Protein AF-A0A2V9XN91-F1 (afdb_monomer_lite)

Structure (mmCIF, N/CA/C/O backbone):
data_AF-A0A2V9XN91-F1
#
_entry.id   AF-A0A2V9XN91-F1
#
loop_
_atom_site.group_PDB
_atom_site.id
_atom_site.type_symbol
_atom_site.label_atom_id
_atom_site.label_alt_id
_atom_site.label_comp_id
_atom_site.label_asym_id
_atom_site.label_entity_id
_atom_site.label_seq_id
_atom_site.pdbx_PDB_ins_code
_atom_site.Cartn_x
_atom_site.Cartn_y
_atom_site.Cartn_z
_atom_site.occupancy
_atom_site.B_iso_or_equiv
_atom_site.auth_seq_id
_atom_site.auth_comp_id
_atom_site.auth_asym_id
_atom_site.auth_atom_id
_atom_site.pdbx_PDB_model_num
ATOM 1 N N . MET A 1 1 ? 10.723 14.662 -4.960 1.00 31.92 1 MET A N 1
ATOM 2 C CA . MET A 1 1 ? 11.543 13.441 -4.802 1.00 31.92 1 MET A CA 1
ATOM 3 C C . MET A 1 1 ? 11.106 12.787 -3.503 1.00 31.92 1 MET A C 1
ATOM 5 O O . MET A 1 1 ? 11.297 13.397 -2.461 1.00 31.92 1 MET A O 1
ATOM 9 N N . ILE A 1 2 ? 10.410 11.651 -3.553 1.00 39.22 2 ILE A N 1
ATOM 10 C CA . ILE A 1 2 ? 10.020 10.911 -2.341 1.00 39.22 2 ILE A CA 1
ATOM 11 C C . ILE A 1 2 ? 11.150 9.903 -2.087 1.00 39.22 2 ILE A C 1
ATOM 13 O O . ILE A 1 2 ? 11.482 9.180 -3.024 1.00 39.22 2 ILE A O 1
ATOM 17 N N . PRO A 1 3 ? 11.789 9.880 -0.903 1.00 41.59 3 PRO A N 1
ATOM 18 C CA . PRO A 1 3 ? 12.919 8.995 -0.6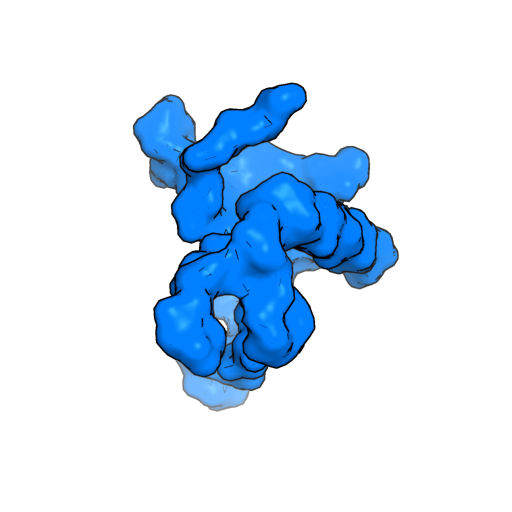63 1.00 41.59 3 PRO A CA 1
ATOM 19 C C . PRO A 1 3 ? 12.489 7.531 -0.762 1.00 41.59 3 PRO A C 1
ATOM 21 O O . PRO A 1 3 ? 11.467 7.122 -0.209 1.00 41.59 3 PRO A O 1
ATOM 24 N N . MET A 1 4 ? 13.313 6.768 -1.469 1.00 43.94 4 MET A N 1
ATOM 25 C CA . MET A 1 4 ? 13.159 5.365 -1.844 1.00 43.94 4 MET A CA 1
ATOM 26 C C . MET A 1 4 ? 13.521 4.420 -0.683 1.00 43.94 4 MET A C 1
ATOM 28 O O . MET A 1 4 ? 14.317 3.504 -0.837 1.00 43.94 4 MET A O 1
ATOM 32 N N . VAL A 1 5 ? 12.969 4.664 0.509 1.00 42.09 5 VAL A N 1
ATOM 33 C CA . VAL A 1 5 ? 12.962 3.680 1.606 1.00 42.09 5 VAL A CA 1
ATOM 34 C C . VAL A 1 5 ? 11.614 3.766 2.309 1.00 42.09 5 VAL A C 1
ATOM 36 O O . VAL A 1 5 ? 11.473 4.346 3.380 1.00 42.09 5 VAL A O 1
ATOM 39 N N . ARG A 1 6 ? 10.584 3.214 1.674 1.00 54.06 6 ARG A N 1
ATOM 40 C CA . ARG A 1 6 ? 9.331 2.880 2.352 1.00 54.06 6 ARG A CA 1
ATOM 41 C C . ARG A 1 6 ? 9.160 1.384 2.207 1.00 54.06 6 ARG A C 1
ATOM 43 O O . ARG A 1 6 ? 8.680 0.917 1.184 1.00 54.06 6 ARG A O 1
ATOM 50 N N . LEU A 1 7 ? 9.639 0.641 3.204 1.00 55.91 7 LEU A N 1
ATOM 51 C CA . LEU A 1 7 ? 9.623 -0.826 3.196 1.00 55.91 7 LEU A CA 1
ATOM 52 C C . LEU A 1 7 ? 8.205 -1.403 3.022 1.00 55.91 7 LEU A C 1
ATOM 54 O O . LEU A 1 7 ? 8.065 -2.515 2.527 1.00 55.91 7 LEU A O 1
ATOM 58 N N . PHE A 1 8 ? 7.167 -0.658 3.412 1.00 71.00 8 PHE A N 1
ATOM 59 C CA . PHE A 1 8 ? 5.761 -0.965 3.145 1.00 71.00 8 PHE A CA 1
ATOM 60 C C . PHE A 1 8 ? 4.892 0.279 3.394 1.00 71.00 8 PHE A C 1
ATOM 62 O O . PHE A 1 8 ? 5.171 1.052 4.314 1.00 71.00 8 PHE A O 1
ATOM 69 N N . GLU A 1 9 ? 3.831 0.464 2.601 1.00 87.12 9 GLU A N 1
ATOM 70 C CA . GLU A 1 9 ? 2.779 1.465 2.832 1.00 87.12 9 GLU A CA 1
ATOM 71 C C . GLU A 1 9 ? 1.450 0.757 3.069 1.00 87.12 9 GLU A C 1
ATOM 73 O O . GLU A 1 9 ? 1.060 -0.087 2.272 1.00 87.12 9 GLU A O 1
ATOM 78 N N . THR A 1 10 ? 0.743 1.088 4.148 1.00 89.94 10 THR A N 1
ATOM 79 C CA . THR A 1 10 ? -0.599 0.552 4.414 1.00 89.94 10 THR A CA 1
ATOM 80 C C . THR A 1 10 ? -1.614 1.688 4.424 1.00 89.94 10 THR A C 1
ATOM 82 O O . THR A 1 10 ? -1.417 2.703 5.099 1.00 89.94 10 THR A O 1
ATOM 85 N N . LEU A 1 11 ? -2.670 1.524 3.632 1.00 91.38 11 LEU A N 1
ATOM 86 C CA . LEU A 1 11 ? -3.689 2.522 3.350 1.00 91.38 11 LEU A CA 1
ATOM 87 C C . LEU A 1 11 ? -4.998 2.155 4.042 1.00 91.38 11 LEU A C 1
ATOM 89 O O . LEU A 1 11 ? -5.501 1.050 3.849 1.00 91.38 11 LEU A O 1
ATOM 93 N N . TYR A 1 12 ? -5.578 3.109 4.764 1.00 89.94 12 TYR A N 1
ATOM 94 C CA . TYR A 1 12 ? -6.830 2.947 5.503 1.00 89.94 12 TYR A CA 1
ATOM 95 C C . TYR A 1 12 ? -7.842 4.034 5.135 1.00 89.94 12 TYR A C 1
ATOM 97 O O . TYR A 1 12 ? -7.482 5.137 4.704 1.00 89.94 12 TYR A O 1
ATOM 105 N N . ARG A 1 13 ? -9.128 3.731 5.347 1.00 89.25 13 ARG A N 1
ATOM 106 C CA . ARG A 1 13 ? -10.231 4.707 5.244 1.00 89.25 13 ARG A CA 1
ATOM 107 C C . ARG A 1 13 ? -10.347 5.640 6.452 1.00 89.25 13 ARG A C 1
ATOM 109 O O . ARG A 1 13 ? -11.008 6.666 6.357 1.00 89.25 13 ARG A O 1
ATOM 116 N N . THR A 1 14 ? -9.734 5.273 7.571 1.00 82.44 14 THR A N 1
ATOM 117 C CA . THR A 1 14 ? -9.874 5.912 8.885 1.00 82.44 14 THR A CA 1
ATOM 118 C C . THR A 1 14 ? -8.493 6.250 9.449 1.00 82.44 14 THR A C 1
ATOM 120 O O . THR A 1 14 ? -7.530 5.519 9.212 1.00 82.44 14 THR A O 1
ATOM 123 N N . ASP A 1 15 ? -8.386 7.368 10.169 1.00 73.25 15 ASP A N 1
ATOM 124 C CA . ASP A 1 15 ? -7.205 7.757 10.953 1.00 73.25 15 ASP A CA 1
ATOM 125 C C . ASP A 1 15 ? -7.250 7.245 12.400 1.00 73.25 15 ASP A C 1
ATOM 127 O O . ASP A 1 15 ? -6.297 7.442 13.159 1.00 73.25 15 ASP A O 1
ATOM 131 N N . GLY A 1 16 ? -8.332 6.578 12.805 1.00 65.88 16 GLY A N 1
ATOM 132 C CA . GLY A 1 16 ? -8.471 6.044 14.150 1.00 65.88 16 GLY A CA 1
ATOM 133 C C . GLY A 1 16 ? -7.540 4.859 14.389 1.00 65.88 16 GLY A C 1
ATOM 134 O O . GLY A 1 16 ? -7.797 3.776 13.883 1.00 65.88 16 GLY A O 1
ATOM 135 N N . LEU A 1 17 ? -6.523 5.014 15.247 1.00 57.34 17 LEU A N 1
ATOM 136 C CA . LEU A 1 17 ? -5.606 3.933 15.672 1.00 57.34 17 LEU A CA 1
ATOM 137 C C . LEU A 1 17 ? -6.320 2.662 16.170 1.00 57.34 17 LEU A C 1
ATOM 139 O O . LEU A 1 17 ? -5.789 1.563 16.055 1.00 57.34 17 LEU A O 1
ATOM 143 N N . LYS A 1 18 ? -7.539 2.800 16.702 1.00 55.91 18 LYS A N 1
ATOM 144 C CA . LYS A 1 18 ? -8.396 1.682 17.128 1.00 55.91 18 LYS A CA 1
ATOM 145 C C . 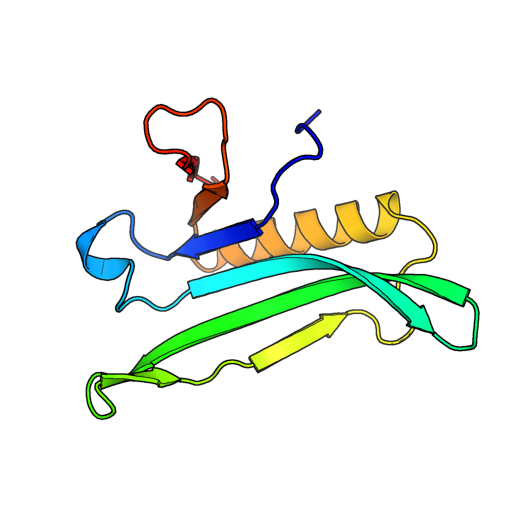LYS A 1 18 ? -8.797 0.743 15.982 1.00 55.91 18 LYS A C 1
ATOM 147 O O . LYS A 1 18 ? -9.102 -0.413 16.237 1.00 55.91 18 LYS A O 1
ATOM 152 N N . ASP A 1 19 ? -8.753 1.228 14.745 1.00 55.34 19 ASP A N 1
ATOM 153 C CA . ASP A 1 19 ? -9.126 0.478 13.549 1.00 55.34 19 ASP A CA 1
ATOM 154 C C . ASP A 1 19 ? -7.901 -0.216 12.912 1.00 55.34 19 ASP A C 1
ATOM 156 O O . ASP A 1 19 ? -8.040 -0.959 11.950 1.00 55.34 19 ASP A O 1
ATOM 160 N N . PHE A 1 20 ? -6.683 -0.015 13.432 1.00 61.50 20 PHE A N 1
ATOM 161 C CA . PHE A 1 20 ? -5.445 -0.511 12.806 1.00 61.50 20 PHE A CA 1
ATOM 162 C C . PHE A 1 20 ? -5.174 -2.027 12.901 1.00 61.50 20 PHE A C 1
ATOM 164 O O . PHE A 1 20 ? -4.321 -2.510 12.159 1.00 61.50 20 PHE A O 1
ATOM 171 N N . PRO A 1 21 ? -5.898 -2.809 13.721 1.00 63.53 21 PRO A N 1
ATOM 172 C CA . PRO A 1 21 ? -5.936 -4.266 13.596 1.00 63.53 21 PRO A CA 1
ATOM 173 C C . PRO A 1 21 ? -7.279 -4.811 13.082 1.00 63.53 21 PRO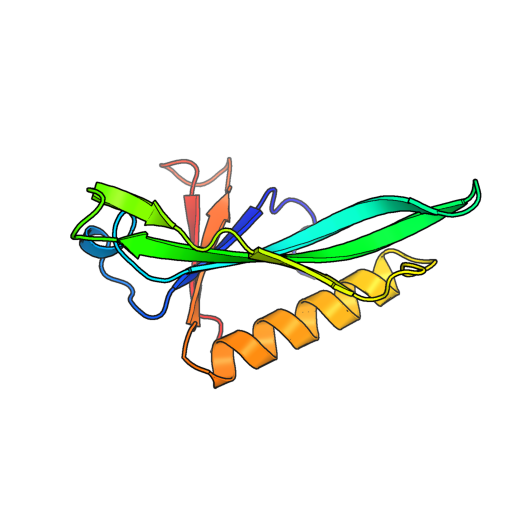 A C 1
ATOM 175 O O . PRO A 1 21 ? -7.379 -6.013 12.857 1.00 63.53 21 PRO A O 1
ATOM 178 N N . GLU A 1 22 ? -8.304 -3.968 12.907 1.00 70.88 22 GLU A N 1
ATOM 179 C CA . GLU A 1 22 ? -9.674 -4.407 12.579 1.00 70.88 22 GLU A CA 1
ATOM 180 C C . GLU A 1 22 ? -10.248 -3.789 11.285 1.00 70.88 22 GLU A C 1
ATOM 182 O O . GLU A 1 22 ? -11.318 -4.169 10.809 1.00 70.88 22 GLU A O 1
ATOM 187 N N . GLY A 1 23 ? -9.542 -2.831 10.693 1.00 77.31 23 GLY A N 1
ATOM 188 C CA . GLY A 1 23 ? -9.973 -2.084 9.521 1.00 77.31 23 GLY A CA 1
ATOM 189 C C . GLY A 1 23 ? -9.642 -2.777 8.203 1.00 77.31 23 GLY A C 1
ATOM 190 O O . GLY A 1 23 ? -8.670 -3.520 8.085 1.00 77.31 23 GLY A O 1
ATOM 191 N N . GLU A 1 24 ? -10.446 -2.482 7.183 1.00 88.12 24 GLU A N 1
ATOM 192 C CA . GLU A 1 24 ? -10.104 -2.774 5.791 1.00 88.12 24 GLU A CA 1
ATOM 193 C C . GLU A 1 24 ? -8.877 -1.947 5.379 1.00 88.12 24 GLU A C 1
ATOM 195 O O . GLU A 1 24 ? -8.854 -0.725 5.579 1.00 88.12 24 GLU A O 1
ATOM 200 N N . TYR A 1 25 ? -7.886 -2.600 4.771 1.00 89.25 25 TYR A N 1
ATOM 201 C CA . TYR A 1 25 ? -6.669 -1.941 4.314 1.00 89.25 25 TYR A CA 1
ATOM 202 C C . TYR A 1 25 ? -6.198 -2.419 2.945 1.00 89.25 25 TYR A C 1
ATOM 204 O O . TYR A 1 25 ? -6.475 -3.539 2.517 1.00 89.25 25 TYR A O 1
ATOM 212 N N . TYR A 1 26 ? -5.416 -1.561 2.291 1.00 91.56 26 TYR A N 1
ATOM 213 C CA . TYR A 1 26 ? -4.651 -1.906 1.095 1.00 91.56 26 TYR A CA 1
ATOM 214 C C . TYR A 1 26 ? -3.164 -1.659 1.329 1.00 91.56 26 TYR A C 1
ATOM 216 O O . TYR A 1 26 ? -2.786 -0.624 1.879 1.00 91.56 26 TYR A O 1
ATOM 224 N N . ARG A 1 27 ? -2.312 -2.586 0.897 1.00 90.50 27 ARG A N 1
ATOM 225 C CA . ARG A 1 27 ? -0.853 -2.488 0.997 1.00 90.50 27 ARG A CA 1
ATOM 226 C C . ARG A 1 27 ? -0.218 -2.652 -0.386 1.00 90.50 27 ARG A C 1
ATOM 228 O O . ARG A 1 27 ? 0.169 -3.767 -0.756 1.00 90.50 27 ARG A O 1
ATOM 235 N N . PRO A 1 28 ? -0.138 -1.565 -1.174 1.00 90.31 28 PRO A N 1
ATOM 236 C CA . PRO A 1 28 ?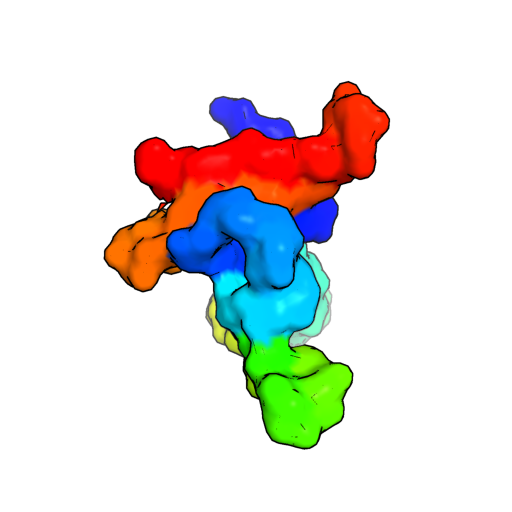 0.586 -1.575 -2.431 1.00 90.31 28 PRO A CA 1
ATOM 237 C C . PRO A 1 28 ? 2.098 -1.616 -2.180 1.00 90.31 28 PRO A C 1
ATOM 239 O O . PRO A 1 28 ? 2.597 -1.040 -1.211 1.00 90.31 28 PRO A O 1
ATOM 242 N N . ARG A 1 29 ? 2.846 -2.272 -3.069 1.00 88.69 29 ARG A N 1
ATOM 243 C CA . ARG A 1 29 ? 4.316 -2.332 -3.038 1.00 88.69 29 ARG A CA 1
ATOM 244 C C . ARG A 1 29 ? 4.896 -2.628 -4.416 1.00 88.69 29 ARG A C 1
ATOM 246 O O . ARG A 1 29 ? 4.227 -3.219 -5.260 1.00 88.69 29 ARG A O 1
ATOM 253 N N . ILE A 1 30 ? 6.148 -2.235 -4.617 1.00 88.81 30 ILE A N 1
ATOM 254 C CA . ILE A 1 30 ? 6.946 -2.651 -5.771 1.00 88.81 30 ILE A CA 1
ATOM 255 C C . ILE A 1 30 ? 7.826 -3.814 -5.325 1.00 88.81 30 ILE A C 1
ATOM 257 O O . ILE A 1 30 ? 8.499 -3.725 -4.300 1.00 88.81 30 ILE A O 1
ATOM 261 N N . GLU A 1 31 ? 7.822 -4.893 -6.094 1.00 87.62 31 GLU A N 1
ATOM 262 C CA . GLU A 1 31 ? 8.707 -6.039 -5.894 1.00 87.62 31 GLU A CA 1
ATOM 263 C C . GLU A 1 31 ? 9.455 -6.358 -7.183 1.00 87.62 31 GLU A C 1
ATOM 265 O O . GLU A 1 31 ? 8.921 -6.180 -8.277 1.00 87.62 31 GLU A O 1
ATOM 270 N N . SER A 1 32 ? 10.675 -6.875 -7.066 1.00 88.19 32 SER A N 1
ATOM 271 C CA . SER A 1 32 ? 11.347 -7.516 -8.190 1.00 88.19 32 SER A CA 1
ATOM 272 C C . SER A 1 32 ? 10.931 -8.985 -8.294 1.00 88.19 32 SER A C 1
ATOM 274 O O . SER A 1 32 ? 10.752 -9.677 -7.290 1.00 88.19 32 SER A O 1
ATOM 276 N N . ALA A 1 33 ? 10.776 -9.470 -9.520 1.00 87.12 33 ALA A N 1
ATOM 277 C CA . ALA A 1 33 ? 10.484 -10.865 -9.821 1.00 87.12 33 ALA A CA 1
ATOM 278 C C . ALA A 1 33 ? 11.326 -11.330 -11.012 1.00 87.12 33 ALA A C 1
ATOM 280 O O . ALA A 1 33 ? 11.804 -10.517 -11.800 1.00 87.12 33 ALA A O 1
ATOM 281 N N . VAL A 1 34 ? 11.506 -12.644 -11.146 1.00 89.44 34 VAL A N 1
ATOM 282 C CA . VAL A 1 34 ? 12.110 -13.241 -12.341 1.00 89.44 34 VAL A CA 1
ATOM 283 C C . VAL A 1 34 ? 10.992 -13.787 -13.219 1.00 89.44 34 VAL A C 1
ATOM 285 O O . VAL A 1 34 ? 10.310 -14.732 -12.825 1.00 89.44 34 VAL A O 1
ATOM 288 N N . VAL A 1 35 ? 10.825 -13.216 -14.411 1.00 86.56 35 VAL A N 1
ATOM 289 C CA . VAL A 1 35 ? 9.853 -13.659 -15.420 1.00 86.56 35 VAL A CA 1
ATOM 290 C C . VAL A 1 35 ? 10.626 -14.036 -16.678 1.00 86.56 35 VAL A C 1
ATOM 292 O O . VAL A 1 35 ? 11.403 -13.242 -17.200 1.00 86.56 35 VAL A O 1
ATOM 295 N N . ASN A 1 36 ? 10.478 -15.283 -17.138 1.00 88.44 36 ASN A N 1
ATOM 296 C CA . ASN A 1 36 ? 11.201 -15.823 -18.301 1.00 88.44 36 ASN A CA 1
ATOM 297 C C . ASN A 1 36 ? 12.733 -15.610 -18.252 1.00 88.44 36 ASN A C 1
ATOM 299 O O . ASN A 1 36 ? 13.372 -15.381 -19.275 1.00 88.44 36 ASN A O 1
ATOM 303 N N . GLY A 1 37 ? 13.331 -15.677 -17.056 1.00 90.88 37 GLY A N 1
ATOM 304 C CA . GLY A 1 37 ? 14.776 -15.504 -16.854 1.00 90.88 37 GLY A CA 1
ATOM 305 C C . GLY A 1 37 ? 15.263 -14.051 -16.805 1.00 90.88 37 GLY A C 1
ATOM 306 O O . GLY A 1 37 ? 16.465 -13.829 -16.670 1.00 90.88 37 GLY A O 1
ATOM 307 N N . VAL A 1 38 ? 14.360 -13.069 -16.876 1.00 91.50 38 VAL A N 1
ATOM 308 C CA . VAL A 1 38 ? 14.669 -11.634 -16.785 1.00 91.50 38 VAL A CA 1
ATOM 309 C C . VAL A 1 38 ? 14.149 -11.077 -15.461 1.00 91.50 38 VAL A C 1
ATOM 311 O O . VAL A 1 38 ? 13.054 -11.428 -15.024 1.00 91.50 38 VAL A O 1
ATOM 314 N N . ILE A 1 39 ? 14.938 -10.216 -14.812 1.00 91.19 39 ILE A N 1
ATOM 315 C CA . ILE A 1 39 ? 14.483 -9.465 -13.637 1.00 91.19 39 ILE A CA 1
ATOM 316 C C . ILE A 1 39 ? 13.559 -8.345 -14.112 1.00 91.19 39 ILE A C 1
ATOM 318 O O . ILE A 1 39 ? 13.963 -7.508 -14.916 1.00 91.19 39 ILE A O 1
ATOM 322 N N . VAL A 1 40 ? 12.346 -8.328 -13.578 1.00 92.12 40 VAL A N 1
ATOM 323 C CA . VAL A 1 40 ? 11.316 -7.319 -13.838 1.00 92.12 40 VAL A CA 1
ATOM 324 C C . VAL A 1 40 ? 10.802 -6.743 -12.520 1.00 92.12 40 VAL A C 1
ATOM 326 O O . VAL A 1 40 ? 10.972 -7.345 -11.457 1.00 92.12 40 VAL A O 1
ATOM 329 N N . PHE A 1 41 ? 10.161 -5.580 -12.580 1.00 89.69 41 PHE A N 1
ATOM 330 C CA . PHE A 1 41 ? 9.551 -4.895 -11.441 1.00 89.69 41 PHE A CA 1
ATOM 331 C C . PHE A 1 41 ? 8.036 -4.997 -11.519 1.00 89.69 41 PHE A C 1
ATOM 333 O O . PHE A 1 41 ? 7.448 -4.735 -12.557 1.00 89.69 41 PHE A O 1
ATOM 340 N N . CYS A 1 42 ? 7.376 -5.344 -10.427 1.00 87.69 42 CYS A N 1
ATOM 341 C CA . CYS A 1 42 ? 5.946 -5.624 -10.418 1.00 87.69 42 CYS A CA 1
ATOM 342 C C . CYS A 1 42 ? 5.274 -4.799 -9.333 1.00 87.69 42 CYS A C 1
ATOM 344 O O . CYS A 1 42 ? 5.811 -4.676 -8.229 1.00 87.69 42 CYS A O 1
ATOM 346 N N . VAL A 1 43 ? 4.093 -4.256 -9.629 1.00 88.31 43 VAL A N 1
ATOM 347 C CA . VAL A 1 43 ? 3.277 -3.596 -8.611 1.00 88.31 43 VAL A CA 1
ATOM 348 C C . VAL A 1 43 ? 2.309 -4.626 -8.055 1.00 88.31 43 VAL A C 1
ATOM 350 O O . VAL A 1 43 ? 1.479 -5.178 -8.778 1.00 88.31 43 VAL A O 1
ATOM 353 N N . ARG A 1 44 ? 2.438 -4.899 -6.759 1.00 88.12 44 ARG A N 1
ATOM 354 C CA . ARG A 1 44 ? 1.535 -5.774 -6.020 1.00 88.12 44 ARG A CA 1
ATOM 355 C C . ARG A 1 44 ? 0.669 -4.954 -5.099 1.00 88.12 44 ARG A C 1
ATOM 357 O O . ARG A 1 44 ? 1.118 -3.945 -4.559 1.00 88.12 44 ARG A O 1
ATOM 364 N N . GLU A 1 45 ? -0.537 -5.433 -4.861 1.00 89.50 45 GLU A N 1
ATOM 365 C CA . GLU A 1 45 ? -1.406 -4.869 -3.843 1.00 89.50 45 GLU A CA 1
ATOM 366 C C . GLU A 1 45 ? -2.045 -5.994 -3.048 1.00 89.50 45 GLU A C 1
ATOM 368 O O . GLU A 1 45 ? -2.714 -6.858 -3.605 1.00 89.50 45 GLU A O 1
ATOM 373 N N . GLU A 1 46 ? -1.795 -5.984 -1.745 1.00 89.12 46 GLU A N 1
ATOM 374 C CA . GLU A 1 46 ? -2.516 -6.814 -0.791 1.00 89.12 46 GLU A CA 1
ATOM 375 C C . GLU A 1 46 ? -3.751 -6.047 -0.322 1.00 89.12 46 GLU A C 1
ATOM 377 O O . GLU A 1 46 ? -3.652 -4.883 0.072 1.00 89.12 46 GLU A O 1
ATOM 382 N N . HIS A 1 47 ? -4.904 -6.700 -0.363 1.00 90.31 47 HIS A N 1
ATOM 383 C CA . HIS A 1 47 ? -6.139 -6.249 0.269 1.00 90.31 47 HIS A CA 1
ATOM 384 C C . HIS A 1 47 ? -6.442 -7.197 1.419 1.00 90.31 47 HIS A C 1
ATOM 386 O O . HIS A 1 47 ? -6.305 -8.402 1.244 1.00 90.31 47 HIS A O 1
ATOM 392 N N . ALA A 1 48 ? -6.838 -6.680 2.577 1.00 87.19 48 ALA A N 1
ATOM 393 C CA . ALA A 1 48 ? -7.397 -7.510 3.635 1.00 87.19 48 ALA A CA 1
ATOM 394 C C . ALA A 1 48 ? -8.382 -6.711 4.492 1.00 87.19 48 ALA A C 1
ATOM 396 O O . ALA A 1 48 ? -8.378 -5.475 4.510 1.00 87.19 48 ALA A O 1
ATOM 397 N N . TYR A 1 49 ? -9.228 -7.433 5.220 1.00 84.19 49 TYR A N 1
ATOM 398 C CA . TYR A 1 49 ? -10.089 -6.874 6.256 1.00 84.19 49 TYR A CA 1
ATOM 399 C C . TYR A 1 49 ? -10.206 -7.849 7.425 1.00 84.19 49 TYR A C 1
ATOM 401 O O . TYR A 1 49 ? -10.057 -9.064 7.271 1.00 84.19 49 TYR A O 1
ATOM 409 N N . PHE A 1 50 ? -10.503 -7.325 8.610 1.00 79.06 50 PHE A N 1
ATOM 410 C CA . PHE A 1 50 ? -10.701 -8.160 9.783 1.00 79.06 50 PHE A CA 1
ATOM 411 C C . PHE A 1 50 ? -12.113 -8.741 9.807 1.00 79.06 50 PHE A C 1
ATOM 413 O O . PHE A 1 50 ? -13.116 -8.025 9.774 1.00 79.06 50 PHE A O 1
ATOM 420 N N . SER A 1 51 ? -12.203 -10.065 9.893 1.00 77.06 51 SER A N 1
ATOM 421 C CA . SER A 1 51 ? -13.471 -10.748 10.116 1.00 77.06 51 SER A CA 1
ATOM 422 C C . SER A 1 51 ? -13.761 -10.797 11.608 1.00 77.06 51 SER A C 1
ATOM 424 O O . SER A 1 51 ? -13.124 -11.533 12.362 1.00 77.06 51 SER A O 1
ATOM 426 N N . ASN A 1 52 ? -14.784 -10.060 12.040 1.00 77.56 52 ASN A N 1
ATOM 427 C CA . ASN A 1 52 ? -15.244 -10.103 13.428 1.00 77.56 52 ASN A CA 1
ATOM 428 C C . ASN A 1 52 ? -15.744 -11.489 13.859 1.00 77.56 52 ASN A C 1
ATOM 430 O O . ASN A 1 52 ? -15.665 -11.815 15.046 1.00 77.56 52 ASN A O 1
ATOM 434 N N . THR A 1 53 ? -16.241 -12.288 12.913 1.00 83.50 53 THR A N 1
ATOM 435 C CA . THR A 1 53 ? -16.704 -13.662 13.140 1.00 83.50 53 THR A CA 1
ATOM 436 C C . THR A 1 53 ? -15.534 -14.622 13.319 1.00 83.50 53 THR A C 1
ATOM 438 O O . THR A 1 53 ? -15.562 -15.452 14.222 1.00 83.50 53 THR A O 1
ATOM 441 N N . GLU A 1 54 ? -14.493 -14.496 12.493 1.00 80.81 54 GLU A N 1
ATOM 442 C CA . GLU A 1 54 ? -13.327 -15.391 12.535 1.00 80.81 54 GLU A CA 1
ATOM 443 C C . GLU A 1 54 ? -12.216 -14.901 13.472 1.00 80.81 54 GLU A C 1
ATOM 445 O O . GLU A 1 54 ? -11.255 -15.628 13.710 1.00 80.81 54 GLU A O 1
ATOM 450 N N . LYS A 1 55 ? -12.339 -13.678 14.005 1.00 79.12 55 LYS A N 1
ATOM 451 C CA . LYS A 1 55 ? -11.355 -13.026 14.884 1.00 79.12 55 LYS A CA 1
ATOM 452 C C . LYS A 1 55 ? -9.942 -12.988 14.284 1.00 79.12 55 LYS A C 1
ATOM 454 O O . LYS A 1 55 ? -8.955 -13.102 15.006 1.00 79.12 55 LYS A O 1
ATOM 459 N N . ARG A 1 56 ? -9.852 -12.823 12.961 1.00 77.94 56 ARG A N 1
ATOM 460 C CA . ARG A 1 56 ? -8.596 -12.755 12.196 1.00 77.94 56 ARG A CA 1
ATOM 461 C C . ARG A 1 56 ? -8.757 -11.922 10.924 1.00 77.94 56 ARG A C 1
ATOM 463 O O . ARG A 1 56 ? -9.881 -11.676 10.481 1.00 77.94 56 ARG A O 1
ATOM 470 N N . MET A 1 57 ? -7.630 -11.556 10.314 1.00 76.50 57 MET A N 1
ATOM 471 C CA . MET A 1 57 ? -7.604 -11.028 8.949 1.00 76.50 57 MET A CA 1
ATOM 472 C C . MET A 1 57 ? -8.038 -12.102 7.955 1.00 76.50 57 MET A C 1
ATOM 474 O O . MET A 1 57 ? -7.673 -13.274 8.077 1.00 76.50 57 MET A O 1
ATOM 478 N N . VAL A 1 58 ? -8.855 -11.696 6.992 1.00 76.75 58 VAL A N 1
ATOM 479 C CA . VAL A 1 58 ? -9.327 -12.543 5.900 1.00 76.75 58 VAL A CA 1
ATOM 480 C C . VAL A 1 58 ? -9.229 -11.784 4.581 1.00 76.75 58 VAL A C 1
ATOM 482 O O . VAL A 1 58 ? -9.000 -10.574 4.555 1.00 76.75 58 VAL A O 1
ATOM 485 N N . HIS A 1 59 ? -9.447 -12.511 3.484 1.00 74.81 59 HIS A N 1
ATOM 486 C CA . HIS A 1 59 ? -9.447 -11.964 2.128 1.00 74.81 59 HIS A CA 1
ATOM 487 C C . HIS A 1 59 ? -8.106 -11.357 1.703 1.00 74.81 59 HIS A C 1
ATOM 489 O O . HIS A 1 59 ? -8.107 -10.395 0.951 1.00 74.81 59 HIS A O 1
ATOM 495 N N . GLU A 1 60 ? -6.991 -11.953 2.148 1.00 73.94 60 GLU A N 1
ATOM 496 C CA . GLU A 1 60 ? -5.616 -11.625 1.740 1.00 73.94 60 GLU A CA 1
ATOM 497 C C . GLU A 1 60 ? -5.390 -11.930 0.249 1.00 73.94 60 GLU A C 1
ATOM 499 O O . GLU A 1 60 ? -4.717 -12.888 -0.138 1.00 73.94 60 GLU A O 1
ATOM 504 N N . ILE A 1 61 ? -6.009 -11.132 -0.616 1.00 78.56 61 ILE A N 1
ATOM 505 C CA . ILE A 1 61 ? -5.831 -11.215 -2.058 1.00 78.56 61 ILE A CA 1
ATOM 506 C C . ILE A 1 61 ? -4.653 -10.324 -2.416 1.00 78.56 61 ILE A C 1
ATOM 508 O O . ILE A 1 61 ? -4.657 -9.126 -2.139 1.00 78.56 61 ILE A O 1
ATOM 512 N N . THR A 1 62 ? -3.649 -10.918 -3.058 1.00 78.31 62 THR A N 1
ATOM 513 C CA . THR A 1 62 ? -2.572 -10.169 -3.703 1.00 78.31 62 THR A CA 1
ATOM 514 C C . THR A 1 62 ? -2.851 -10.093 -5.196 1.00 78.31 62 THR A C 1
ATOM 516 O O . THR A 1 62 ? -2.786 -11.110 -5.886 1.00 78.31 62 THR A O 1
ATOM 519 N N . THR A 1 63 ? -3.144 -8.899 -5.706 1.00 78.88 63 THR A N 1
ATOM 520 C CA . THR A 1 63 ? -3.246 -8.661 -7.153 1.00 78.88 63 THR A CA 1
ATOM 521 C C . THR A 1 63 ? -1.882 -8.304 -7.731 1.00 78.88 63 THR A C 1
ATOM 523 O O . THR A 1 63 ? -1.078 -7.640 -7.071 1.00 78.88 63 THR A O 1
ATOM 526 N N . PHE A 1 64 ? -1.624 -8.738 -8.964 1.00 72.50 64 PHE A N 1
ATOM 527 C CA . PHE A 1 64 ? -0.370 -8.518 -9.678 1.00 72.50 64 PHE A CA 1
ATOM 528 C C . PHE A 1 64 ? -0.628 -7.721 -10.951 1.00 72.50 64 PHE A C 1
ATOM 530 O O . PHE A 1 64 ? -1.506 -8.092 -11.727 1.00 72.50 64 PHE A O 1
ATOM 537 N N . GLU A 1 65 ? 0.138 -6.657 -11.179 1.00 72.69 65 GLU A N 1
ATOM 538 C CA . GLU A 1 65 ? 0.072 -5.925 -12.439 1.00 72.69 65 GLU A CA 1
ATOM 539 C C . GLU A 1 65 ? 1.439 -5.417 -12.925 1.00 72.69 65 GLU A C 1
ATOM 541 O O . GLU A 1 65 ? 2.150 -4.745 -12.160 1.00 72.69 65 GLU A O 1
ATOM 546 N N . PRO A 1 66 ? 1.744 -5.590 -14.229 1.00 75.56 66 PRO A N 1
ATOM 547 C CA . PRO A 1 66 ? 1.266 -6.626 -15.166 1.00 75.56 66 PRO A CA 1
ATOM 548 C C . PRO A 1 66 ? 2.001 -7.967 -14.946 1.00 75.56 66 PRO A C 1
ATOM 550 O O . PRO A 1 66 ? 3.064 -7.960 -14.332 1.00 75.56 66 PRO A O 1
ATOM 553 N N . GLU A 1 67 ? 1.475 -9.100 -15.444 1.00 73.44 67 GLU A N 1
ATOM 554 C CA . GLU A 1 67 ? 2.091 -10.445 -15.300 1.00 73.44 67 GLU A CA 1
ATOM 555 C C . GLU A 1 67 ? 3.523 -10.521 -15.849 1.00 73.44 67 GLU A C 1
ATOM 557 O O . GLU A 1 67 ? 4.394 -11.155 -15.250 1.00 73.44 67 GLU A O 1
ATOM 562 N N . GLU A 1 68 ? 3.786 -9.825 -16.951 1.00 84.38 68 GLU A N 1
ATOM 563 C CA . GLU A 1 68 ? 5.116 -9.690 -17.542 1.00 84.38 68 GLU A CA 1
ATOM 564 C C . GLU A 1 68 ? 6.082 -8.820 -16.718 1.00 84.38 68 GLU A C 1
ATOM 566 O O . GLU A 1 68 ? 7.295 -8.912 -16.902 1.00 84.38 68 GLU A O 1
ATOM 571 N N . GLY A 1 69 ? 5.560 -8.005 -15.798 1.00 87.12 69 GLY A N 1
ATOM 572 C CA . GLY A 1 69 ? 6.304 -6.987 -15.066 1.00 87.12 69 GLY A CA 1
ATOM 573 C C . GLY A 1 69 ? 6.778 -5.815 -15.938 1.00 87.12 69 GLY A C 1
ATOM 574 O O . GLY A 1 69 ? 6.707 -5.814 -17.164 1.00 87.12 69 GLY A O 1
ATOM 575 N N . TYR A 1 70 ? 7.269 -4.773 -15.279 1.00 90.25 70 TYR A N 1
ATOM 576 C CA . TYR A 1 70 ? 7.908 -3.612 -15.887 1.00 90.25 70 TYR A CA 1
ATOM 577 C C . TYR A 1 70 ? 9.413 -3.841 -16.023 1.00 90.25 70 TYR A C 1
ATOM 579 O O . TYR A 1 70 ? 10.055 -4.397 -15.130 1.00 90.25 70 TYR A O 1
ATOM 587 N N . VAL A 1 71 ? 10.000 -3.361 -17.119 1.00 90.25 71 VAL A N 1
ATOM 588 C CA . VAL A 1 71 ? 11.444 -3.496 -17.370 1.00 90.25 71 VAL A CA 1
ATOM 589 C C . VAL A 1 71 ? 12.242 -2.569 -16.455 1.00 90.25 71 VAL A C 1
ATOM 591 O O . VAL A 1 71 ? 13.363 -2.892 -16.062 1.00 90.25 71 VAL A O 1
ATOM 594 N N . THR A 1 72 ? 11.668 -1.422 -16.086 1.00 89.25 72 THR A N 1
ATOM 595 C CA . THR A 1 72 ? 12.336 -0.430 -15.241 1.00 89.25 72 THR A CA 1
ATOM 596 C C . THR A 1 72 ? 11.571 -0.144 -13.952 1.00 89.25 72 THR A C 1
ATOM 598 O O . THR A 1 72 ? 10.340 -0.134 -13.902 1.00 89.25 72 THR A O 1
ATOM 601 N N . GLU A 1 73 ? 12.317 0.176 -12.895 1.00 87.56 73 GLU A N 1
ATOM 602 C CA . GLU A 1 73 ? 11.744 0.621 -11.622 1.00 87.56 73 GLU A CA 1
ATOM 603 C C . GLU A 1 73 ? 10.940 1.924 -11.777 1.00 87.56 73 GLU A C 1
ATOM 605 O O . GLU A 1 73 ? 9.962 2.144 -11.065 1.00 87.56 73 GLU A O 1
ATOM 610 N N . ALA A 1 74 ? 11.314 2.783 -12.732 1.00 88.50 74 ALA A N 1
ATOM 611 C CA . ALA A 1 74 ? 10.623 4.041 -13.003 1.00 88.50 74 ALA A CA 1
ATOM 612 C C . ALA A 1 74 ? 9.191 3.817 -13.520 1.00 88.50 74 ALA A C 1
ATOM 614 O O . ALA A 1 74 ? 8.260 4.477 -13.053 1.00 88.50 74 ALA A O 1
ATOM 615 N N . GLU A 1 75 ? 9.000 2.862 -14.432 1.00 90.31 75 GLU A N 1
ATOM 616 C CA . GLU A 1 75 ? 7.675 2.480 -14.937 1.00 90.31 75 GLU A CA 1
ATOM 617 C C . GLU A 1 75 ? 6.814 1.872 -13.822 1.00 90.31 75 GLU A C 1
ATOM 619 O O . GLU A 1 75 ? 5.671 2.293 -13.617 1.00 90.31 75 GLU A O 1
ATOM 624 N N . ALA A 1 76 ? 7.390 0.962 -13.027 1.00 90.00 76 ALA A N 1
ATOM 625 C CA . ALA A 1 76 ? 6.709 0.397 -11.863 1.00 90.00 76 ALA A CA 1
ATOM 626 C C . ALA A 1 76 ? 6.335 1.484 -10.841 1.00 90.00 76 ALA A C 1
ATOM 628 O O . ALA A 1 76 ? 5.227 1.482 -10.306 1.00 90.00 76 ALA A O 1
ATOM 629 N N . SER A 1 77 ? 7.214 2.465 -10.621 1.00 90.25 77 SER A N 1
ATOM 630 C CA . SER A 1 77 ? 6.967 3.614 -9.741 1.00 90.25 77 SER A CA 1
ATOM 631 C C . SER A 1 77 ? 5.842 4.511 -10.248 1.00 90.25 77 SER A C 1
ATOM 633 O O . SER A 1 77 ? 5.036 5.007 -9.456 1.00 90.25 77 SER A O 1
ATOM 635 N N . GLN A 1 78 ? 5.740 4.707 -11.564 1.00 90.62 78 GLN A N 1
ATOM 636 C CA . GLN A 1 78 ? 4.637 5.454 -12.157 1.00 90.62 78 GLN A CA 1
ATOM 637 C C . GLN A 1 78 ? 3.303 4.728 -11.946 1.00 90.62 78 GLN A C 1
ATOM 639 O O . GLN A 1 78 ? 2.336 5.358 -11.503 1.00 90.62 78 GLN A O 1
ATOM 644 N N . ARG A 1 79 ? 3.247 3.412 -12.199 1.00 90.94 79 ARG A N 1
ATOM 645 C CA . ARG A 1 79 ? 2.048 2.599 -11.928 1.00 90.94 79 ARG A CA 1
ATOM 646 C C . ARG A 1 79 ? 1.694 2.609 -10.444 1.00 90.94 79 ARG A C 1
ATOM 648 O O . ARG A 1 79 ? 0.535 2.816 -10.096 1.00 90.94 79 ARG A O 1
ATOM 655 N N . TYR A 1 80 ? 2.685 2.457 -9.574 1.00 90.44 80 TYR A N 1
ATOM 656 C CA . TYR A 1 80 ? 2.519 2.536 -8.127 1.00 90.44 80 TYR A CA 1
ATOM 657 C C . TYR A 1 80 ? 1.873 3.862 -7.701 1.00 90.44 80 TYR A C 1
ATOM 659 O O . TYR A 1 80 ? 0.887 3.876 -6.964 1.00 90.44 80 TYR A O 1
ATOM 667 N N . GLY A 1 81 ? 2.358 4.988 -8.234 1.00 90.69 81 GLY A N 1
ATOM 668 C CA . GLY A 1 81 ? 1.759 6.301 -7.996 1.00 90.69 81 GLY A CA 1
ATOM 669 C C . GLY A 1 81 ? 0.298 6.390 -8.454 1.00 90.69 81 GLY A C 1
ATOM 670 O O . GLY A 1 81 ? -0.539 6.931 -7.730 1.00 90.69 81 GLY A O 1
ATOM 671 N N . GLN A 1 82 ? -0.038 5.822 -9.617 1.00 91.69 82 GLN A N 1
ATOM 672 C CA . GLN A 1 82 ? -1.427 5.742 -10.091 1.00 91.69 82 GLN A CA 1
ATOM 673 C C . GLN A 1 82 ? -2.304 4.896 -9.159 1.00 91.69 82 GLN A C 1
ATOM 675 O O . GLN A 1 82 ? -3.445 5.277 -8.893 1.00 91.69 82 GLN A O 1
ATOM 680 N N . GLN A 1 83 ? -1.773 3.790 -8.632 1.00 91.06 83 GLN A N 1
ATOM 681 C CA . GLN A 1 83 ? -2.481 2.926 -7.688 1.00 91.06 83 GLN A CA 1
ATOM 682 C C . GLN A 1 83 ? -2.797 3.670 -6.386 1.00 91.06 83 GLN A C 1
ATOM 684 O O . GLN A 1 83 ? -3.943 3.671 -5.934 1.00 91.06 83 GLN A O 1
ATOM 689 N N . LEU A 1 84 ? -1.819 4.391 -5.827 1.00 92.19 84 LEU A N 1
ATOM 690 C CA . LEU A 1 84 ? -2.037 5.239 -4.652 1.00 92.19 84 LEU A CA 1
ATOM 691 C C . LEU A 1 84 ? -3.116 6.299 -4.900 1.00 92.19 84 LEU A C 1
ATOM 693 O O . LEU A 1 84 ? -4.002 6.487 -4.068 1.00 92.19 84 LEU A O 1
ATOM 697 N N . GLN A 1 85 ? -3.070 6.974 -6.053 1.00 92.88 85 GLN A N 1
ATOM 698 C CA . GLN A 1 85 ? -4.073 7.977 -6.422 1.00 92.88 85 GLN A CA 1
ATOM 699 C C . GLN A 1 85 ? -5.469 7.369 -6.573 1.00 92.88 85 GLN A C 1
ATOM 701 O O . GLN A 1 85 ? -6.454 7.971 -6.142 1.00 92.88 85 GLN A O 1
ATOM 706 N N . TYR A 1 86 ? -5.571 6.186 -7.180 1.00 93.12 86 TYR A N 1
ATOM 707 C CA . TYR A 1 86 ? -6.830 5.460 -7.294 1.00 93.12 86 TYR A CA 1
ATOM 708 C C . TYR A 1 86 ? -7.401 5.135 -5.909 1.00 93.12 86 TYR A C 1
ATOM 710 O O . TYR A 1 86 ? -8.548 5.478 -5.615 1.00 93.12 86 TYR A O 1
ATOM 718 N N . ARG A 1 87 ? -6.582 4.574 -5.013 1.00 93.31 87 ARG A N 1
ATOM 719 C CA . ARG A 1 87 ? -7.003 4.238 -3.647 1.00 93.31 87 ARG A CA 1
ATOM 720 C C . ARG A 1 87 ? -7.428 5.468 -2.851 1.00 93.31 87 ARG A C 1
ATOM 722 O O . ARG A 1 87 ? -8.511 5.447 -2.257 1.00 93.31 87 ARG A O 1
ATOM 729 N N . ALA A 1 88 ? -6.679 6.565 -2.946 1.00 93.25 88 ALA A N 1
ATOM 730 C CA . ALA A 1 88 ? -7.051 7.843 -2.345 1.00 93.25 88 ALA A CA 1
ATOM 731 C C . ALA A 1 88 ? -8.426 8.337 -2.838 1.00 93.25 88 ALA A C 1
ATOM 733 O O . ALA A 1 88 ? -9.278 8.684 -2.020 1.00 93.25 88 ALA A O 1
ATOM 734 N N 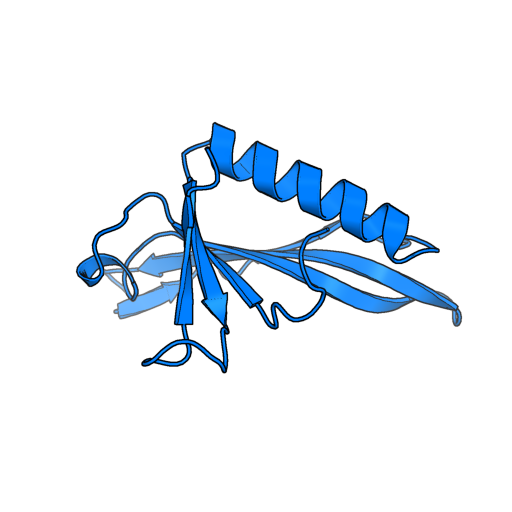. LYS A 1 89 ? -8.698 8.277 -4.152 1.00 94.44 89 LYS A N 1
ATOM 735 C CA . LYS A 1 89 ? -10.013 8.629 -4.733 1.00 94.44 89 LYS A CA 1
ATOM 736 C C . LYS A 1 89 ? -11.154 7.743 -4.228 1.00 94.44 89 LYS A C 1
ATOM 738 O O . LYS A 1 89 ? -12.286 8.204 -4.142 1.00 94.44 89 LYS A O 1
ATOM 743 N N . THR A 1 90 ? -10.865 6.491 -3.876 1.00 92.88 90 THR A N 1
ATOM 744 C CA . THR A 1 90 ? -11.853 5.558 -3.302 1.00 92.88 90 THR A CA 1
ATOM 745 C C . THR A 1 90 ? -11.994 5.655 -1.778 1.00 92.88 90 THR A C 1
ATOM 747 O O . THR A 1 90 ? -12.766 4.897 -1.190 1.00 92.88 90 THR A O 1
ATOM 750 N N . GLY A 1 91 ? -11.290 6.591 -1.132 1.00 91.75 91 GLY A N 1
ATOM 751 C CA . GLY A 1 91 ? -11.405 6.890 0.298 1.00 91.75 91 GLY A CA 1
ATOM 752 C C . GLY A 1 91 ? -10.294 6.321 1.183 1.00 91.75 91 GLY A C 1
ATOM 753 O O . GLY A 1 91 ? -10.315 6.573 2.382 1.00 91.75 91 GLY A O 1
ATOM 754 N N . PHE A 1 92 ? -9.308 5.604 0.635 1.00 92.38 92 PHE A N 1
ATOM 755 C CA . PHE A 1 92 ? -8.141 5.115 1.384 1.00 92.38 92 PHE A CA 1
ATOM 756 C C . PHE A 1 92 ? -7.042 6.179 1.421 1.00 92.38 92 PHE A C 1
ATOM 758 O O . PHE A 1 92 ? -6.042 6.099 0.708 1.00 92.38 92 PHE A O 1
ATOM 765 N N . VAL A 1 93 ? -7.272 7.233 2.202 1.00 92.56 93 VAL A N 1
ATOM 766 C CA . VAL A 1 93 ? -6.415 8.430 2.210 1.00 92.56 93 VAL A CA 1
ATOM 767 C C . VAL A 1 93 ? -5.371 8.428 3.322 1.00 92.56 93 VAL A C 1
ATOM 769 O O . VAL A 1 93 ? -4.447 9.236 3.265 1.00 92.56 93 VAL A O 1
ATOM 772 N N . HIS A 1 94 ? -5.489 7.552 4.319 1.00 91.00 94 HIS A N 1
ATOM 773 C CA . HIS A 1 94 ? -4.584 7.510 5.468 1.00 91.00 94 HIS A CA 1
ATOM 774 C C . HIS A 1 94 ? -3.471 6.493 5.222 1.00 91.00 94 HIS A C 1
ATOM 776 O O . HIS A 1 94 ? -3.724 5.292 5.215 1.00 91.00 94 HIS A O 1
ATOM 782 N N . CYS A 1 95 ? -2.247 6.972 4.998 1.00 89.94 95 CYS A N 1
ATOM 783 C CA . CYS A 1 95 ? -1.091 6.152 4.647 1.00 89.94 95 CYS A CA 1
ATOM 784 C C . CYS A 1 95 ? -0.099 6.099 5.808 1.00 89.94 95 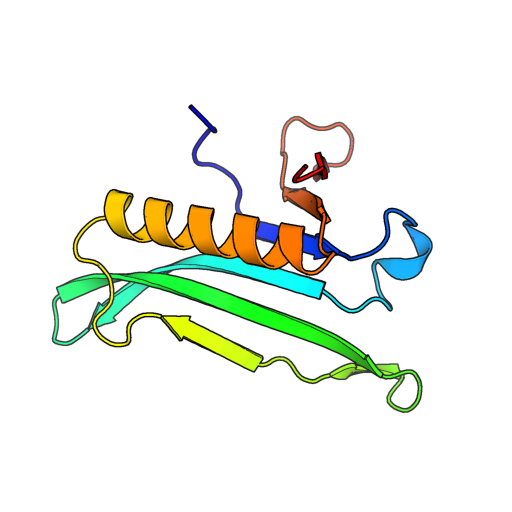CYS A C 1
ATOM 786 O O . CYS A 1 95 ? 0.501 7.114 6.170 1.00 89.94 95 CYS A O 1
ATOM 788 N N . PHE A 1 96 ? 0.132 4.894 6.316 1.00 87.75 96 PHE A N 1
ATOM 789 C CA . PHE A 1 96 ? 1.161 4.600 7.308 1.00 87.75 96 PHE A CA 1
ATOM 790 C C . PHE A 1 96 ? 2.299 3.845 6.641 1.00 87.75 96 PHE A C 1
ATOM 792 O O . PHE A 1 96 ? 2.064 3.005 5.772 1.00 87.75 96 PHE A O 1
ATOM 799 N N . PHE A 1 97 ? 3.531 4.167 7.004 1.00 85.88 97 PHE A N 1
ATOM 800 C CA . PHE A 1 97 ? 4.717 3.581 6.393 1.00 85.88 97 PHE A CA 1
ATOM 801 C C . PHE A 1 97 ? 5.833 3.447 7.418 1.00 85.88 97 PHE A C 1
ATOM 803 O O . PHE A 1 97 ? 5.874 4.187 8.394 1.00 85.88 97 PHE A O 1
ATOM 810 N N . PHE A 1 98 ? 6.746 2.507 7.199 1.00 81.69 98 PHE A N 1
ATOM 811 C CA . PHE A 1 98 ? 7.935 2.404 8.038 1.00 81.69 98 PHE A CA 1
ATOM 812 C C . PHE A 1 98 ? 8.804 3.660 7.895 1.00 81.69 98 PHE A C 1
ATOM 814 O O . PHE A 1 98 ? 9.173 4.027 6.776 1.00 81.69 98 PHE A O 1
ATOM 821 N N . ASP A 1 99 ? 9.133 4.292 9.019 1.00 84.50 99 ASP A N 1
ATOM 822 C CA . ASP A 1 99 ? 10.055 5.425 9.091 1.00 84.50 99 ASP A CA 1
ATOM 823 C C . ASP A 1 99 ? 11.030 5.201 10.258 1.00 84.50 99 ASP A C 1
ATOM 825 O O . ASP A 1 99 ? 10.673 5.462 11.408 1.00 84.50 99 ASP A O 1
ATOM 829 N N . PRO A 1 100 ? 12.264 4.732 9.997 1.00 81.75 100 PRO A N 1
ATOM 830 C CA . PRO A 1 100 ? 13.227 4.429 11.054 1.00 81.75 100 PRO A CA 1
ATOM 831 C C . PRO A 1 100 ? 13.707 5.676 11.810 1.00 81.75 100 PRO A C 1
ATOM 833 O O . PRO A 1 100 ? 14.386 5.545 12.828 1.00 81.75 100 PRO A O 1
ATOM 836 N N . TYR A 1 101 ? 13.390 6.874 11.312 1.00 86.06 101 TYR A N 1
ATOM 837 C CA . TYR A 1 101 ? 13.737 8.143 11.940 1.00 86.06 101 TYR A CA 1
ATOM 838 C C . TYR A 1 101 ? 12.576 8.734 12.753 1.00 86.06 101 TYR A C 1
ATOM 840 O O . TYR A 1 101 ? 12.792 9.669 13.528 1.00 86.06 101 TYR A O 1
ATOM 848 N N . ALA A 1 102 ? 11.358 8.198 12.614 1.00 82.56 102 ALA A N 1
ATOM 849 C CA . ALA A 1 102 ? 10.228 8.558 13.462 1.00 82.56 102 ALA A CA 1
ATOM 850 C C . ALA A 1 102 ? 10.395 7.974 14.875 1.00 82.56 102 ALA A C 1
ATOM 852 O O . ALA A 1 102 ? 10.995 6.917 15.072 1.00 82.56 102 ALA A O 1
ATOM 853 N N . LYS A 1 103 ? 9.829 8.654 15.881 1.00 85.19 103 LYS A N 1
ATOM 854 C CA . LYS A 1 103 ? 9.956 8.282 17.305 1.00 85.19 103 LYS A CA 1
ATOM 855 C C . LYS A 1 103 ? 9.492 6.847 17.601 1.00 85.19 103 LYS A C 1
ATOM 857 O O . LYS A 1 103 ? 10.015 6.214 18.513 1.00 85.19 103 LYS A O 1
ATOM 862 N N . ASP A 1 104 ? 8.499 6.372 16.868 1.00 82.94 104 ASP A N 1
ATOM 863 C CA . ASP A 1 104 ? 7.849 5.066 16.994 1.00 82.94 104 ASP A CA 1
ATOM 864 C C . ASP A 1 104 ? 8.149 4.130 15.809 1.00 82.94 104 ASP A C 1
ATOM 866 O O . ASP A 1 104 ? 7.580 3.043 15.723 1.00 82.94 104 ASP A O 1
ATOM 870 N N . GLY A 1 105 ? 9.050 4.522 14.902 1.00 84.00 105 GLY A N 1
ATOM 871 C CA . GLY A 1 105 ? 9.378 3.737 13.712 1.00 84.00 105 GLY A CA 1
ATOM 872 C C . GLY A 1 105 ? 8.320 3.795 12.602 1.00 84.00 105 GLY A C 1
ATOM 873 O O . GLY A 1 105 ? 8.422 3.041 11.628 1.00 84.00 105 GLY A O 1
ATOM 874 N N . VAL A 1 106 ? 7.294 4.647 12.733 1.00 82.50 106 VAL A N 1
ATOM 875 C CA . VAL A 1 106 ? 6.167 4.725 11.796 1.00 82.50 106 VAL A CA 1
ATOM 876 C C . VAL A 1 106 ? 5.918 6.169 11.366 1.00 82.50 106 VAL A C 1
ATOM 878 O O . VAL A 1 106 ? 5.654 7.062 12.162 1.00 82.50 106 VAL A O 1
ATOM 881 N N . GLY A 1 107 ? 5.955 6.398 10.060 1.00 86.50 107 GLY A N 1
ATOM 882 C CA . GLY A 1 107 ? 5.533 7.644 9.443 1.00 86.50 107 GLY A CA 1
ATOM 883 C C . GLY A 1 107 ? 4.055 7.614 9.058 1.00 86.50 107 GLY A C 1
ATOM 884 O O . GLY A 1 107 ? 3.494 6.570 8.718 1.00 86.50 107 GLY A O 1
ATOM 885 N N . TYR A 1 108 ? 3.433 8.792 9.047 1.00 87.81 108 TYR A N 1
ATOM 886 C CA . TYR A 1 108 ? 2.058 9.001 8.596 1.00 87.81 108 TYR A CA 1
ATOM 887 C C . TYR A 1 108 ? 1.994 10.097 7.530 1.00 87.81 108 TYR A C 1
ATOM 889 O O . TYR A 1 108 ? 2.660 11.129 7.638 1.00 87.81 108 TYR A O 1
ATOM 897 N N . ARG A 1 109 ? 1.169 9.895 6.497 1.00 90.00 109 ARG A N 1
ATOM 898 C CA . ARG A 1 109 ? 0.773 10.950 5.554 1.00 90.00 109 ARG A CA 1
ATOM 899 C C . ARG A 1 109 ? -0.666 10.759 5.083 1.00 90.00 109 ARG A C 1
ATOM 901 O O . ARG A 1 109 ? -1.150 9.634 4.975 1.00 90.00 109 ARG A O 1
ATOM 908 N N . LYS A 1 110 ? -1.313 11.860 4.709 1.00 91.00 110 LYS A N 1
ATOM 909 C CA . LYS A 1 110 ? -2.588 11.839 3.987 1.00 91.00 110 LYS A CA 1
ATOM 910 C C . LYS A 1 110 ? -2.321 11.903 2.478 1.00 91.00 110 LYS A C 1
ATOM 912 O O . LYS A 1 110 ? -1.479 12.686 2.053 1.00 91.00 110 LYS A O 1
ATOM 917 N N . LEU A 1 111 ? -2.988 11.069 1.678 1.00 87.75 111 LEU A N 1
ATOM 918 C CA . LEU A 1 111 ? -2.809 10.986 0.215 1.00 87.75 111 LEU A CA 1
ATOM 919 C C . LEU A 1 111 ? -3.640 12.020 -0.581 1.00 87.75 111 LEU A C 1
ATOM 921 O O . LEU A 1 111 ? -3.789 11.869 -1.793 1.00 87.75 111 LEU A O 1
ATOM 925 N N . ALA A 1 112 ? -4.175 13.048 0.087 1.00 69.88 112 ALA A N 1
ATOM 926 C CA . ALA A 1 112 ? -4.971 14.130 -0.498 1.00 69.88 112 ALA A CA 1
ATOM 927 C C . ALA A 1 112 ? -4.421 15.492 -0.071 1.00 69.88 112 ALA A C 1
ATOM 929 O O . ALA A 1 112 ? -4.216 15.661 1.155 1.00 69.88 112 ALA A O 1
#

Secondary structure (DSSP, 8-state):
---S--S-EEEES---GGGTTTS-EEEEEEEEEEETTEEEEEEEEEEEEEETTTTEEEEEEEEEEEEEEESSHHHHHHHHHHHHHHHHHTT--EEEEE-TTSTTSEEEEE--

Radius of gyration: 15.0 Å; chains: 1; bounding box: 32×30×36 Å

Foldseek 3Di:
DPDPDFVKKKFFLDPDPVCVQAGWIKIWDWDWDQDPNAIAIKIKIFTWGADPVVRHIDDRDIDIPPPRHHNDPVVNVVVSLVVLVVCLVVRRFWMKTQDCPDPVRIDIDGSD

pLDDT: mean 81.9, std 12.97, range [31.92, 94.44]

Sequence (112 aa):
MIPMVRLFETLYRTDGLKDFPEGEYYRPRIESAVVNGVIVFCVREEHAYFSNTEKRMVHEITTFEPEEGYVTEAEASQRYGQQLQYRAKTGFVHCFFFDPYAKDGVGYRKLA